Protein AF-A0A0C3DCK7-F1 (afdb_monomer_lite)

Radius of gyration: 22.99 Å; chains: 1; bounding box: 69×35×58 Å

Secondary structure (DSSP, 8-state):
--HHHHHHHHHHHHHHHHHTS-------------TT------S---SEEEHHHHHHHTTT-GGGTTHHHHHHHHHHHHHHHHHHHHHHHHTTSS---------------------GGGEEE------PPP-PPP--

Organism: NCBI:txid1036808

Structure (mmCIF, N/CA/C/O backbone):
data_AF-A0A0C3DCK7-F1
#
_entry.id   AF-A0A0C3DCK7-F1
#
loop_
_atom_site.group_PDB
_atom_site.id
_atom_site.type_symbol
_atom_site.label_atom_id
_atom_site.label_alt_id
_atom_site.label_comp_id
_atom_site.label_asym_id
_atom_site.label_entity_id
_atom_site.label_seq_id
_atom_site.pdbx_PDB_ins_code
_atom_site.Cartn_x
_atom_site.Cartn_y
_atom_site.Cartn_z
_atom_site.occupancy
_atom_site.B_iso_or_equiv
_atom_site.auth_seq_id
_atom_site.auth_comp_id
_atom_site.auth_asym_id
_atom_site.auth_atom_id
_atom_site.pdbx_PDB_model_num
ATOM 1 N N . MET A 1 1 ? 44.858 5.452 -2.947 1.00 53.09 1 MET A N 1
ATOM 2 C CA . MET A 1 1 ? 43.473 5.968 -3.001 1.00 53.09 1 MET A CA 1
ATOM 3 C C . MET A 1 1 ? 42.571 4.780 -3.192 1.00 53.09 1 MET A C 1
ATOM 5 O O . MET A 1 1 ? 42.285 4.370 -4.326 1.00 53.09 1 MET A O 1
ATOM 9 N N . ASP A 1 2 ? 42.234 4.202 -2.051 1.00 64.81 2 ASP A N 1
ATOM 10 C CA . ASP A 1 2 ? 41.628 2.887 -1.938 1.00 64.81 2 ASP A CA 1
ATOM 11 C C . ASP A 1 2 ? 40.131 2.979 -2.239 1.00 64.81 2 ASP A C 1
ATOM 13 O O . ASP A 1 2 ? 39.522 4.051 -2.198 1.00 64.81 2 ASP A O 1
ATOM 17 N N . SER A 1 3 ? 39.529 1.863 -2.640 1.00 59.22 3 SER A N 1
ATOM 18 C CA . SER A 1 3 ? 38.120 1.817 -3.059 1.00 59.22 3 SER A CA 1
ATOM 19 C C . SER A 1 3 ? 37.156 2.241 -1.941 1.00 59.22 3 SER A C 1
ATOM 21 O O . SER A 1 3 ? 36.096 2.797 -2.231 1.00 59.22 3 SER A O 1
ATOM 23 N N . ILE A 1 4 ? 37.563 2.038 -0.686 1.00 69.12 4 ILE A N 1
ATOM 24 C CA . ILE A 1 4 ? 36.835 2.393 0.539 1.00 69.12 4 ILE A CA 1
ATOM 25 C C . ILE A 1 4 ? 36.683 3.913 0.659 1.00 69.12 4 ILE A C 1
ATOM 27 O O . ILE A 1 4 ? 35.569 4.415 0.778 1.00 69.12 4 ILE A O 1
ATOM 31 N N . GLU A 1 5 ? 37.779 4.647 0.482 1.00 73.06 5 GLU A N 1
ATOM 32 C CA . GLU A 1 5 ? 37.840 6.108 0.608 1.00 73.06 5 GLU A CA 1
ATOM 33 C C . GLU A 1 5 ? 36.917 6.808 -0.411 1.00 73.06 5 GLU A C 1
ATOM 35 O O . GLU A 1 5 ? 36.254 7.803 -0.120 1.00 73.06 5 GLU A O 1
ATOM 40 N N . ARG A 1 6 ? 36.787 6.230 -1.616 1.00 66.69 6 ARG A N 1
ATOM 41 C CA . ARG A 1 6 ? 35.855 6.721 -2.650 1.00 66.69 6 ARG A CA 1
ATOM 42 C C . ARG A 1 6 ? 34.395 6.429 -2.314 1.00 66.69 6 ARG A C 1
ATOM 44 O O . ARG A 1 6 ? 33.519 7.198 -2.708 1.00 66.69 6 ARG A O 1
ATOM 51 N N . CYS A 1 7 ? 34.126 5.311 -1.643 1.00 67.50 7 CYS A N 1
ATOM 52 C CA . CYS A 1 7 ? 32.778 4.939 -1.228 1.00 67.50 7 CYS A CA 1
ATOM 53 C C . CYS A 1 7 ? 32.285 5.865 -0.113 1.00 67.50 7 CYS A C 1
ATOM 55 O O . CYS A 1 7 ? 31.207 6.446 -0.238 1.00 67.50 7 CYS A O 1
ATOM 57 N N . GLU A 1 8 ? 33.110 6.078 0.914 1.00 75.81 8 GLU A N 1
ATOM 58 C CA . GLU A 1 8 ? 32.815 6.986 2.026 1.00 75.81 8 GLU A CA 1
ATOM 59 C C . GLU A 1 8 ? 32.596 8.415 1.531 1.00 75.81 8 GLU A C 1
ATOM 61 O O . GLU A 1 8 ? 31.565 9.017 1.833 1.00 75.81 8 GLU A O 1
ATOM 66 N N . ALA A 1 9 ? 33.482 8.922 0.666 1.00 75.94 9 ALA A N 1
ATOM 67 C CA . ALA A 1 9 ? 33.310 10.235 0.051 1.00 75.94 9 ALA A CA 1
ATOM 68 C C . ALA A 1 9 ? 31.969 10.351 -0.693 1.00 75.94 9 ALA A C 1
ATOM 70 O O . ALA A 1 9 ? 31.275 11.363 -0.582 1.00 75.94 9 ALA A O 1
ATOM 71 N N . ARG A 1 10 ? 31.553 9.299 -1.412 1.00 73.44 10 ARG A N 1
ATOM 72 C CA . ARG A 1 10 ? 30.280 9.292 -2.142 1.00 73.44 10 ARG A CA 1
ATOM 73 C C . ARG A 1 10 ? 29.072 9.278 -1.204 1.00 73.44 10 ARG A C 1
ATOM 75 O O . ARG A 1 10 ? 28.113 9.998 -1.471 1.00 73.44 10 ARG A O 1
ATOM 82 N N . ILE A 1 11 ? 29.114 8.501 -0.121 1.00 75.19 11 ILE A N 1
ATOM 83 C CA . ILE A 1 11 ? 28.053 8.467 0.901 1.00 75.19 11 ILE A CA 1
ATOM 84 C C . ILE A 1 11 ? 27.931 9.836 1.578 1.00 75.19 11 ILE A C 1
ATOM 86 O O . ILE A 1 11 ? 26.829 10.377 1.661 1.00 75.19 11 ILE A O 1
ATOM 90 N N . HIS A 1 12 ? 29.054 10.448 1.958 1.00 71.56 12 HIS A N 1
ATOM 91 C CA . HIS A 1 12 ? 29.076 11.790 2.540 1.00 71.56 12 HIS A CA 1
ATOM 92 C C . HIS A 1 12 ? 28.520 12.857 1.591 1.00 71.56 12 HIS A C 1
ATOM 94 O O . HIS A 1 12 ? 27.752 13.718 2.020 1.00 71.56 12 HIS A O 1
ATOM 100 N N . CYS A 1 13 ? 28.840 12.790 0.294 1.00 75.56 13 CYS A N 1
ATOM 101 C CA . CYS A 1 13 ? 28.241 13.682 -0.698 1.00 75.56 13 CYS A CA 1
ATOM 102 C C . CYS A 1 13 ? 26.720 13.504 -0.788 1.00 75.56 13 CYS A C 1
ATOM 104 O O . CYS A 1 13 ? 25.999 14.497 -0.845 1.00 75.56 13 CYS A O 1
ATOM 106 N N . ILE A 1 14 ? 26.225 12.263 -0.775 1.00 72.12 14 ILE A N 1
ATOM 107 C CA . ILE A 1 14 ? 24.784 11.973 -0.829 1.00 72.12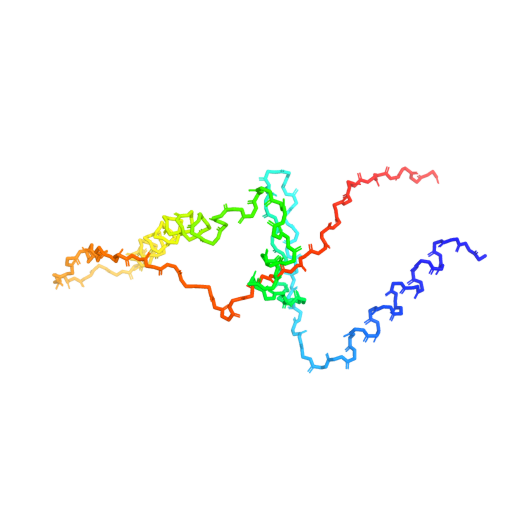 14 ILE A CA 1
ATOM 108 C C . ILE A 1 14 ? 24.074 12.517 0.416 1.00 72.12 14 ILE A C 1
ATOM 110 O O . ILE A 1 14 ? 23.032 13.158 0.284 1.00 72.12 14 ILE A O 1
ATOM 114 N N . TRP A 1 15 ? 24.638 12.318 1.610 1.00 68.12 15 TRP A N 1
ATOM 115 C CA . TRP A 1 15 ? 24.079 12.873 2.844 1.00 68.12 15 TRP A CA 1
ATOM 116 C C . TRP A 1 15 ? 24.078 14.402 2.841 1.00 68.12 15 TRP A C 1
ATOM 118 O O . TRP A 1 15 ? 23.032 14.992 3.087 1.00 68.12 15 TRP A O 1
ATOM 128 N N . ASN A 1 16 ? 25.174 15.062 2.458 1.00 68.88 16 ASN A N 1
ATOM 129 C CA . ASN A 1 16 ? 25.223 16.530 2.394 1.00 68.88 16 ASN A CA 1
ATOM 130 C C . ASN A 1 16 ? 24.232 17.129 1.380 1.00 68.88 16 ASN A C 1
ATOM 132 O O . ASN A 1 16 ? 23.664 18.197 1.623 1.00 68.88 16 ASN A O 1
ATOM 136 N N . LEU A 1 17 ? 23.989 16.439 0.261 1.00 67.50 17 LEU A N 1
ATOM 137 C CA . LEU A 1 17 ? 22.982 16.842 -0.725 1.00 67.50 17 LEU A CA 1
ATOM 138 C C . LEU A 1 17 ? 21.549 16.689 -0.190 1.00 67.50 17 LEU A C 1
ATOM 140 O O . LEU A 1 17 ? 20.683 17.477 -0.558 1.00 67.50 17 LEU A O 1
ATOM 144 N N . ASN A 1 18 ? 21.301 15.709 0.683 1.00 55.12 18 ASN A N 1
ATOM 145 C CA . ASN A 1 18 ? 19.972 15.421 1.231 1.00 55.12 18 ASN A CA 1
ATOM 146 C C . ASN A 1 18 ? 19.658 16.229 2.512 1.00 55.12 18 ASN A C 1
ATOM 148 O O . ASN A 1 18 ? 18.511 16.589 2.755 1.00 55.12 18 ASN A O 1
ATOM 152 N N . ILE A 1 19 ? 20.680 16.579 3.303 1.00 53.75 19 ILE A N 1
ATOM 153 C CA . ILE A 1 19 ? 20.560 17.340 4.565 1.00 53.75 19 ILE A CA 1
ATOM 154 C C . ILE A 1 19 ? 20.315 18.844 4.327 1.00 53.75 19 ILE A C 1
ATOM 156 O O . ILE A 1 19 ? 19.882 19.557 5.226 1.00 53.75 19 ILE A O 1
ATOM 160 N N . SER A 1 20 ? 20.499 19.345 3.101 1.00 50.34 20 SER A N 1
ATOM 161 C CA . SER A 1 20 ? 20.210 20.753 2.772 1.00 50.34 20 SER A CA 1
ATOM 162 C C . SER A 1 20 ? 18.705 21.076 2.647 1.00 50.34 20 SER A C 1
ATOM 164 O O . SER A 1 20 ? 18.352 22.205 2.308 1.00 50.34 20 SER A O 1
ATOM 166 N N . SER A 1 21 ? 17.807 20.124 2.936 1.00 46.75 21 SER A N 1
ATOM 167 C CA . SER A 1 21 ? 16.369 20.375 3.097 1.00 46.75 21 SER A CA 1
ATOM 168 C C . SER A 1 21 ? 16.039 20.587 4.584 1.00 46.75 21 SER A C 1
ATOM 170 O O . SER A 1 21 ? 16.173 19.650 5.372 1.00 46.75 21 SER A O 1
ATOM 172 N N . PRO A 1 22 ? 15.605 21.785 5.018 1.00 45.78 22 PRO A N 1
ATOM 173 C CA . PRO A 1 22 ? 15.444 22.084 6.431 1.00 45.78 22 PRO A CA 1
ATOM 174 C C . PRO A 1 22 ? 14.046 21.683 6.904 1.00 45.78 22 PRO A C 1
ATOM 176 O O . PRO A 1 22 ? 13.168 22.536 6.941 1.00 45.78 22 PRO A O 1
ATOM 179 N N . LEU A 1 23 ? 13.830 20.411 7.255 1.00 45.12 23 LEU A N 1
ATOM 180 C CA . LEU A 1 23 ? 12.913 20.000 8.332 1.00 45.12 23 LEU A CA 1
ATOM 181 C C . LEU A 1 23 ? 12.969 18.478 8.520 1.00 45.12 23 LEU A C 1
ATOM 183 O O . LEU A 1 23 ? 12.534 17.727 7.651 1.00 45.12 23 LEU A O 1
ATOM 187 N N . GLY A 1 24 ? 13.449 18.017 9.669 1.00 39.91 24 GLY A N 1
ATOM 188 C CA . GLY A 1 24 ? 13.380 16.601 10.011 1.00 39.91 24 GLY A CA 1
ATOM 189 C C . GLY A 1 24 ? 14.186 16.296 11.254 1.00 39.91 24 GLY A C 1
ATOM 190 O O . GLY A 1 24 ? 15.356 15.961 11.162 1.00 39.91 24 GLY A O 1
ATOM 191 N N . THR A 1 25 ? 13.543 16.469 12.404 1.00 39.91 25 THR A N 1
ATOM 192 C CA . THR A 1 25 ? 13.926 15.912 1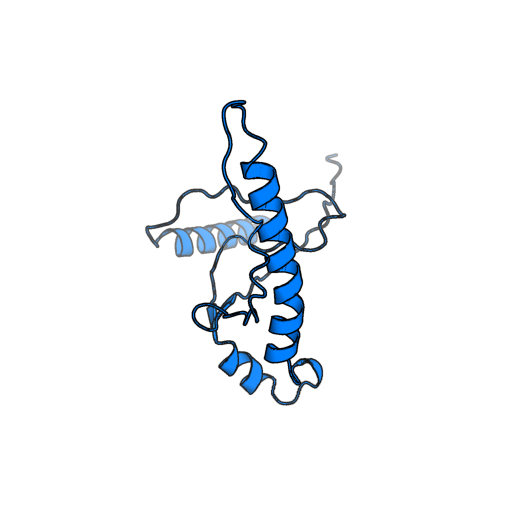3.706 1.00 39.91 25 THR A CA 1
ATOM 193 C C . THR A 1 25 ? 14.596 14.544 13.585 1.00 39.91 25 THR A C 1
ATOM 195 O O . THR A 1 25 ? 14.060 13.678 12.893 1.00 39.91 25 THR A O 1
ATOM 198 N N . ASP A 1 26 ? 15.705 14.354 14.307 1.00 43.16 26 ASP A N 1
ATOM 199 C CA . ASP A 1 26 ? 16.306 13.050 14.602 1.00 43.16 26 ASP A CA 1
ATOM 200 C C . ASP A 1 26 ? 15.216 12.074 15.063 1.00 43.16 26 ASP A C 1
ATOM 202 O O . ASP A 1 26 ? 14.713 12.145 16.185 1.00 43.16 26 ASP A O 1
ATOM 206 N N . ILE A 1 27 ? 14.811 11.177 14.168 1.00 47.25 27 ILE A N 1
ATOM 207 C CA . ILE A 1 27 ? 14.027 10.005 14.528 1.00 47.25 27 ILE A CA 1
ATOM 208 C C . ILE A 1 27 ? 15.028 8.866 14.554 1.00 47.25 27 ILE A C 1
ATOM 210 O O . ILE A 1 27 ? 15.423 8.369 13.502 1.00 47.25 27 ILE A O 1
ATOM 214 N N . GLU A 1 28 ? 15.423 8.454 15.758 1.00 44.44 28 GLU A N 1
ATOM 215 C CA . GLU A 1 28 ? 16.188 7.228 15.954 1.00 44.44 28 GLU A CA 1
ATOM 216 C C . GLU A 1 28 ? 15.439 6.068 15.277 1.00 44.44 28 GLU A C 1
ATOM 218 O O . GLU A 1 28 ? 14.326 5.652 15.649 1.00 44.44 28 GLU A O 1
ATOM 223 N N . GLU A 1 29 ? 16.029 5.590 14.188 1.00 48.25 29 GLU A N 1
ATOM 224 C CA . GLU A 1 29 ? 15.571 4.427 13.455 1.00 48.25 29 GLU A CA 1
ATOM 225 C C . GLU A 1 29 ? 15.994 3.204 14.264 1.00 48.25 29 GLU A C 1
ATOM 227 O O . GLU A 1 29 ? 17.093 2.676 14.129 1.00 48.25 29 GLU A O 1
ATOM 232 N N . GLY A 1 30 ? 15.126 2.805 15.197 1.00 49.91 30 GLY A N 1
ATOM 233 C CA . GLY A 1 30 ? 15.262 1.558 15.936 1.00 49.91 30 GLY A CA 1
ATOM 234 C C . GLY A 1 30 ? 15.264 0.388 14.958 1.00 49.91 30 GLY A C 1
ATOM 235 O O . GLY A 1 30 ? 14.206 -0.095 14.552 1.00 49.91 30 GLY A O 1
ATOM 236 N N . VAL A 1 31 ? 16.457 -0.042 14.557 1.00 47.69 31 VAL A N 1
ATOM 237 C CA . VAL A 1 31 ? 16.679 -1.281 13.819 1.00 47.69 31 VAL A CA 1
ATOM 238 C C . VAL A 1 31 ? 16.250 -2.419 14.738 1.00 47.69 31 VAL A C 1
ATOM 240 O O . VAL A 1 31 ? 16.849 -2.645 15.789 1.00 47.69 31 VAL A O 1
ATOM 243 N N . ALA A 1 32 ? 15.181 -3.124 14.372 1.00 45.16 32 ALA A N 1
ATOM 244 C CA . ALA A 1 32 ? 14.808 -4.353 15.054 1.00 45.16 32 ALA A CA 1
ATOM 245 C C . ALA A 1 32 ? 15.888 -5.400 14.745 1.00 45.16 32 ALA A C 1
ATOM 247 O O . ALA A 1 32 ? 15.990 -5.894 13.628 1.00 45.16 32 ALA A O 1
ATOM 248 N N . ILE A 1 33 ? 16.728 -5.687 15.739 1.00 51.12 33 ILE A N 1
ATOM 249 C CA . ILE A 1 33 ? 17.885 -6.595 15.645 1.00 51.12 33 ILE A CA 1
ATOM 250 C C . ILE A 1 33 ? 17.447 -8.072 15.741 1.00 51.12 33 ILE A C 1
ATOM 252 O O . ILE A 1 33 ? 18.275 -8.980 15.732 1.00 51.12 33 ILE A O 1
ATOM 256 N N . THR A 1 34 ? 16.145 -8.344 15.880 1.00 52.94 34 THR A N 1
ATOM 257 C CA . THR A 1 34 ? 15.640 -9.709 16.018 1.00 52.94 34 THR A CA 1
ATOM 258 C C . THR A 1 34 ? 15.385 -10.324 14.637 1.00 52.94 34 THR A C 1
ATOM 260 O O . THR A 1 34 ? 14.635 -9.757 13.843 1.00 52.94 34 THR A O 1
ATOM 263 N N . PRO A 1 35 ? 15.950 -11.506 14.334 1.00 53.66 35 PRO A N 1
ATOM 264 C CA . PRO A 1 35 ? 15.723 -12.194 13.058 1.00 53.66 35 PRO A CA 1
ATOM 265 C C . PRO A 1 35 ? 14.253 -12.602 12.825 1.00 53.66 35 PRO A C 1
ATOM 267 O O . PRO A 1 35 ? 13.874 -12.873 11.689 1.00 53.66 35 PRO A O 1
ATOM 270 N N . ASP A 1 36 ? 13.424 -12.587 13.876 1.00 50.84 36 ASP A N 1
ATOM 271 C CA . ASP A 1 36 ? 11.973 -12.833 13.826 1.00 50.84 36 ASP A CA 1
ATOM 272 C C . ASP A 1 36 ? 11.140 -11.600 13.417 1.00 50.84 36 ASP A C 1
ATOM 274 O O . ASP A 1 36 ? 9.932 -11.704 13.190 1.00 50.84 36 ASP A O 1
ATOM 278 N N . ALA A 1 37 ? 11.740 -10.408 13.306 1.00 56.84 37 ALA A N 1
ATOM 279 C CA . ALA A 1 37 ? 11.046 -9.217 12.820 1.00 56.84 37 ALA A CA 1
ATOM 280 C C . ALA A 1 37 ? 10.915 -9.267 11.285 1.00 56.84 37 ALA A C 1
ATOM 282 O O . ALA A 1 37 ? 11.653 -8.620 10.547 1.00 56.84 37 ALA A O 1
ATOM 283 N N . HIS A 1 38 ? 9.958 -10.054 10.789 1.00 54.84 38 HIS A N 1
ATOM 284 C CA . HIS A 1 38 ? 9.781 -10.312 9.353 1.00 54.84 38 HIS A CA 1
ATOM 285 C C . HIS A 1 38 ? 9.392 -9.084 8.514 1.00 54.84 38 HIS A C 1
ATOM 287 O O . HIS A 1 38 ? 9.551 -9.102 7.293 1.00 54.84 3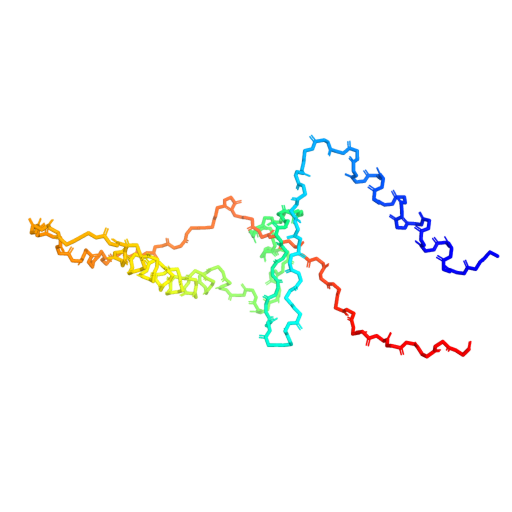8 HIS A O 1
ATOM 293 N N . PHE A 1 39 ? 8.888 -8.018 9.140 1.00 59.56 39 PHE A N 1
ATOM 294 C CA . PHE A 1 39 ? 8.474 -6.800 8.449 1.00 59.56 39 PHE A CA 1
ATOM 295 C C . PHE A 1 39 ? 9.104 -5.579 9.113 1.00 59.56 39 PHE A C 1
ATOM 297 O O . PHE A 1 39 ? 8.722 -5.193 10.215 1.00 59.56 39 PHE A O 1
ATOM 304 N N . HIS A 1 40 ? 10.050 -4.952 8.415 1.00 63.94 40 HIS A N 1
ATOM 305 C CA . HIS A 1 40 ? 10.567 -3.638 8.769 1.00 63.94 40 HIS A CA 1
ATOM 306 C C . HIS A 1 40 ? 9.981 -2.614 7.798 1.00 63.94 40 HIS A C 1
ATOM 308 O O . HIS A 1 40 ? 10.240 -2.666 6.597 1.00 63.94 40 HIS A O 1
ATOM 314 N N . ILE A 1 41 ? 9.151 -1.709 8.310 1.00 69.00 41 ILE A N 1
ATOM 315 C CA . ILE A 1 41 ? 8.658 -0.559 7.552 1.00 69.00 41 ILE A CA 1
ATOM 316 C C . ILE A 1 41 ? 9.523 0.627 7.952 1.00 69.00 41 ILE A C 1
ATOM 318 O O . ILE A 1 41 ? 9.604 0.959 9.135 1.00 69.00 41 ILE A O 1
ATOM 322 N N . GLY A 1 42 ? 10.169 1.256 6.969 1.00 69.38 42 GLY A N 1
ATOM 323 C CA . GLY A 1 42 ? 10.914 2.484 7.215 1.00 69.38 42 GLY A CA 1
ATOM 324 C C . GLY A 1 42 ? 9.961 3.564 7.720 1.00 69.38 42 GLY A C 1
ATOM 325 O O . GLY A 1 42 ? 8.881 3.755 7.164 1.00 69.38 42 GLY A O 1
ATOM 326 N N . LYS A 1 43 ? 10.348 4.293 8.769 1.00 69.44 43 LYS A N 1
ATOM 327 C CA . LYS A 1 43 ? 9.503 5.366 9.332 1.00 69.44 43 LYS A CA 1
ATOM 328 C C . LYS A 1 43 ? 9.324 6.537 8.356 1.00 69.44 43 LYS A C 1
ATOM 330 O O . LYS A 1 43 ? 8.373 7.307 8.460 1.00 69.44 43 LYS A O 1
ATOM 335 N N . SER A 1 44 ? 10.250 6.674 7.410 1.00 76.44 44 SER A N 1
ATOM 336 C CA . SER A 1 44 ? 10.261 7.735 6.411 1.00 76.44 44 SER A CA 1
ATOM 337 C C . SER A 1 44 ? 9.200 7.524 5.327 1.00 76.44 44 SER A C 1
ATOM 339 O O . SER A 1 44 ? 9.266 6.573 4.558 1.00 76.44 44 SER A O 1
ATOM 341 N N . GLN A 1 45 ? 8.283 8.477 5.188 1.00 78.38 45 GLN A N 1
ATOM 342 C CA . GLN A 1 45 ? 7.309 8.545 4.091 1.00 78.38 45 GLN A CA 1
ATOM 343 C C . GLN A 1 45 ? 7.900 9.193 2.822 1.00 78.38 45 GLN A C 1
ATOM 345 O O . GLN A 1 45 ? 7.265 10.009 2.155 1.00 78.38 45 GLN A O 1
ATOM 350 N N . ASN A 1 46 ? 9.146 8.853 2.491 1.00 80.56 46 ASN A N 1
ATOM 351 C CA . ASN A 1 46 ? 9.809 9.342 1.286 1.00 80.56 46 ASN A CA 1
ATOM 352 C C . ASN A 1 46 ? 9.379 8.526 0.056 1.00 80.56 46 ASN A C 1
ATOM 354 O O . ASN A 1 46 ? 9.045 7.349 0.155 1.00 80.56 46 ASN A O 1
ATOM 358 N N . SER A 1 47 ? 9.439 9.145 -1.126 1.00 82.88 47 SER A N 1
ATOM 359 C CA . SER A 1 47 ? 9.065 8.524 -2.411 1.00 82.88 47 SER A CA 1
ATOM 360 C C . SER A 1 47 ? 7.613 8.012 -2.468 1.00 82.88 47 SER A C 1
ATOM 362 O O . SER A 1 47 ? 7.395 6.807 -2.633 1.00 82.88 47 SER A O 1
ATOM 364 N N . PRO A 1 48 ? 6.612 8.906 -2.338 1.00 89.06 48 PRO A N 1
ATOM 365 C CA . PRO A 1 48 ? 5.219 8.534 -2.545 1.00 89.06 48 PRO A CA 1
ATOM 366 C C . PRO A 1 48 ? 4.979 8.132 -4.005 1.00 89.06 48 PRO A C 1
ATOM 368 O O . PRO A 1 48 ? 5.324 8.859 -4.936 1.00 89.06 48 PRO A O 1
ATOM 371 N N . GLU A 1 49 ? 4.342 6.987 -4.204 1.00 90.25 49 GLU A N 1
ATOM 372 C CA . GLU A 1 49 ? 3.861 6.504 -5.493 1.00 90.25 49 GLU A CA 1
ATOM 373 C C . GLU A 1 49 ? 2.335 6.395 -5.436 1.00 90.25 49 GLU A C 1
ATOM 375 O O . GLU A 1 49 ? 1.772 5.807 -4.512 1.00 90.25 49 GLU A O 1
ATOM 380 N N . ASN A 1 50 ? 1.639 6.991 -6.406 1.00 93.38 50 ASN A N 1
ATOM 381 C CA . ASN A 1 50 ? 0.185 6.891 -6.465 1.00 93.38 50 ASN A CA 1
ATOM 382 C C . ASN A 1 50 ? -0.225 5.441 -6.770 1.00 93.38 50 ASN A C 1
ATOM 384 O O . ASN A 1 50 ? 0.210 4.859 -7.765 1.00 93.38 50 ASN A O 1
ATOM 388 N N . ILE A 1 51 ? -1.099 4.878 -5.938 1.00 92.56 51 ILE A N 1
ATOM 389 C CA . ILE A 1 51 ? -1.505 3.472 -6.007 1.00 92.56 51 ILE A CA 1
ATOM 390 C C . ILE A 1 51 ? -2.159 3.146 -7.349 1.00 92.56 51 ILE A C 1
ATOM 392 O O . ILE A 1 51 ? -1.873 2.104 -7.932 1.00 92.56 51 ILE A O 1
ATOM 396 N N . LEU A 1 52 ? -3.020 4.023 -7.871 1.00 92.19 52 LEU A N 1
ATOM 397 C CA . LEU A 1 52 ? -3.683 3.779 -9.153 1.00 92.19 52 LEU A CA 1
ATOM 398 C C . LEU A 1 52 ? -2.675 3.787 -10.305 1.00 92.19 52 LEU A C 1
ATOM 400 O O . LEU A 1 52 ? -2.754 2.936 -11.188 1.00 92.19 52 LEU A O 1
ATOM 404 N N . MET A 1 53 ? -1.695 4.695 -10.268 1.00 93.31 53 MET A N 1
ATOM 405 C CA . MET A 1 53 ? -0.613 4.737 -11.255 1.00 93.31 53 MET A CA 1
ATOM 406 C C . MET A 1 53 ? 0.25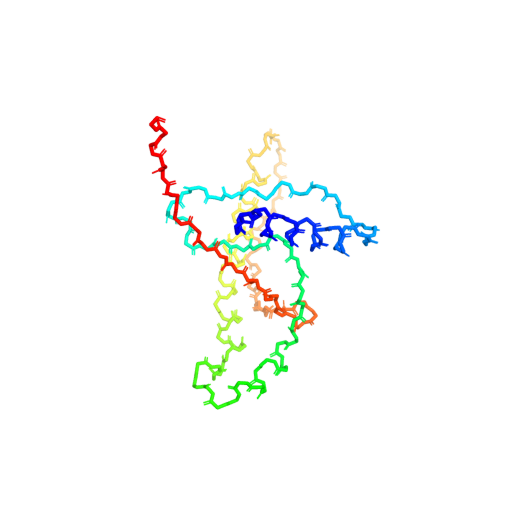6 3.474 -11.200 1.00 93.31 53 MET A C 1
ATOM 408 O O . MET A 1 53 ? 0.574 2.906 -12.244 1.00 93.31 53 MET A O 1
ATOM 412 N N . PHE A 1 54 ? 0.586 3.001 -9.995 1.00 92.88 54 PHE A N 1
ATOM 413 C CA . PHE A 1 54 ? 1.301 1.742 -9.788 1.00 92.88 54 PHE A CA 1
ATOM 414 C C . PHE A 1 54 ? 0.528 0.561 -10.394 1.00 92.88 54 PHE A C 1
ATOM 416 O O . PHE A 1 54 ? 1.068 -0.188 -11.207 1.00 92.88 54 PHE A O 1
ATOM 423 N N . LEU A 1 55 ? -0.763 0.432 -10.081 1.00 93.56 55 LEU A N 1
ATOM 424 C CA . LEU A 1 55 ? -1.600 -0.645 -10.618 1.00 93.56 55 LEU A CA 1
ATOM 425 C C . LEU A 1 55 ? -1.731 -0.574 -12.140 1.00 93.56 55 LEU A C 1
ATOM 427 O O . LEU A 1 55 ? -1.671 -1.597 -12.812 1.00 93.56 55 LEU A O 1
ATOM 431 N N . HIS A 1 56 ? -1.867 0.625 -12.703 1.00 93.44 56 HIS A N 1
ATOM 432 C CA . HIS A 1 56 ? -1.931 0.794 -14.150 1.00 93.44 56 HIS A CA 1
ATOM 433 C C . HIS A 1 56 ? -0.621 0.368 -14.830 1.00 93.44 56 HIS A C 1
ATOM 435 O O . HIS A 1 56 ? -0.632 -0.376 -15.813 1.00 93.44 56 HIS A O 1
ATOM 441 N N . LYS A 1 57 ? 0.519 0.799 -14.279 1.00 94.81 57 LYS A N 1
ATOM 442 C CA . LYS A 1 57 ? 1.857 0.459 -14.779 1.00 94.81 57 LYS A CA 1
ATOM 443 C C . LYS A 1 57 ? 2.132 -1.045 -14.752 1.00 94.81 57 LYS A C 1
ATOM 445 O O . LYS A 1 57 ? 2.846 -1.542 -15.616 1.00 94.81 57 LYS A O 1
ATOM 450 N N . HIS A 1 58 ? 1.559 -1.753 -13.785 1.00 93.25 58 HIS A N 1
ATOM 451 C CA . HIS A 1 58 ? 1.719 -3.193 -13.613 1.00 93.25 58 HIS A CA 1
ATOM 452 C C . HIS A 1 58 ? 0.506 -3.997 -14.115 1.00 93.25 58 HIS A C 1
ATOM 454 O O . HIS A 1 58 ? 0.354 -5.147 -13.727 1.00 93.25 58 HIS A O 1
ATOM 460 N N . SER A 1 59 ? -0.337 -3.426 -14.989 1.00 92.44 59 SER A N 1
ATOM 461 C CA . SER A 1 59 ? -1.593 -4.029 -15.491 1.00 92.44 59 SER A CA 1
ATOM 462 C C . SER A 1 59 ? -1.476 -5.460 -16.034 1.00 92.44 59 SER A C 1
ATOM 464 O O . SER A 1 59 ? -2.435 -6.225 -15.943 1.00 92.44 59 SER A O 1
ATOM 466 N N . GLU A 1 60 ? -0.313 -5.833 -16.568 1.00 94.12 60 GLU A N 1
ATOM 467 C CA . GLU A 1 60 ? -0.044 -7.168 -17.116 1.00 94.12 60 GLU A CA 1
ATOM 468 C C . GLU A 1 60 ? 0.335 -8.212 -16.049 1.00 94.12 60 GLU A C 1
ATOM 470 O O . GLU A 1 60 ? 0.340 -9.409 -16.337 1.00 94.12 60 GLU A O 1
ATOM 475 N N . ASP A 1 61 ? 0.635 -7.790 -14.817 1.00 94.69 61 ASP A N 1
ATOM 476 C CA . ASP A 1 61 ? 1.016 -8.679 -13.721 1.00 94.69 61 ASP A CA 1
ATOM 477 C C . ASP A 1 61 ? -0.233 -9.310 -13.062 1.00 94.69 61 ASP A C 1
ATOM 479 O O . ASP A 1 61 ? -1.072 -8.604 -12.492 1.00 94.69 61 ASP A O 1
ATOM 483 N N . PRO A 1 62 ? -0.379 -10.649 -13.057 1.00 93.25 62 PRO A N 1
ATOM 484 C CA . PRO A 1 62 ? -1.490 -11.314 -12.380 1.00 93.25 62 PRO A CA 1
ATOM 485 C C . PRO A 1 62 ? -1.583 -11.006 -10.877 1.00 93.25 62 PRO A C 1
ATOM 487 O O . PRO A 1 62 ? -2.675 -11.087 -10.305 1.00 93.25 62 PRO A O 1
ATOM 490 N N . ALA A 1 63 ? -0.469 -10.656 -10.225 1.00 88.75 63 ALA A N 1
ATOM 491 C CA . ALA A 1 63 ? -0.413 -10.385 -8.791 1.00 88.75 63 ALA A CA 1
ATOM 492 C C . ALA A 1 63 ? -1.191 -9.126 -8.391 1.00 88.75 63 ALA A C 1
ATOM 494 O O . ALA A 1 63 ? -1.726 -9.056 -7.282 1.00 88.75 63 ALA A O 1
ATOM 495 N N . ILE A 1 64 ? -1.312 -8.149 -9.293 1.00 92.56 64 ILE A N 1
ATOM 496 C CA . ILE A 1 64 ? -2.039 -6.910 -9.006 1.00 92.56 64 ILE A CA 1
ATOM 497 C C . ILE A 1 64 ? -3.553 -7.028 -9.249 1.00 92.56 64 ILE A C 1
ATOM 499 O O . ILE A 1 64 ? -4.314 -6.097 -8.964 1.00 92.56 64 ILE A O 1
ATOM 503 N N . LYS A 1 65 ? -4.024 -8.173 -9.760 1.00 90.88 65 LYS A N 1
ATOM 504 C CA . LYS A 1 65 ? -5.449 -8.405 -9.995 1.00 90.88 65 LYS A CA 1
ATOM 505 C C . LYS A 1 65 ? -6.216 -8.365 -8.673 1.00 90.88 65 LYS A C 1
ATOM 507 O O . LYS A 1 65 ? -5.939 -9.135 -7.745 1.00 90.88 65 LYS A O 1
ATOM 512 N N . ASP A 1 66 ? -7.209 -7.482 -8.610 1.00 91.19 66 ASP A N 1
ATOM 513 C CA . ASP A 1 66 ? -8.019 -7.210 -7.417 1.00 91.19 66 ASP A CA 1
ATOM 514 C C . ASP A 1 66 ? -7.184 -6.762 -6.203 1.00 91.19 66 ASP A C 1
ATOM 516 O O . ASP A 1 66 ? -7.585 -6.970 -5.056 1.00 91.19 66 ASP A O 1
ATOM 520 N N . PHE A 1 67 ? -6.020 -6.143 -6.439 1.00 91.31 67 PHE A N 1
ATOM 521 C CA . PHE A 1 67 ? -5.081 -5.754 -5.384 1.00 91.31 67 PHE A CA 1
ATOM 522 C C . PHE A 1 67 ? -5.729 -4.884 -4.305 1.00 91.31 67 PHE A C 1
ATOM 524 O O . PHE A 1 67 ? -5.663 -5.216 -3.125 1.00 91.31 67 PHE A O 1
ATOM 531 N N . LEU A 1 68 ? -6.397 -3.792 -4.693 1.00 91.06 68 LEU A N 1
ATOM 532 C CA . LEU A 1 68 ? -6.997 -2.858 -3.737 1.00 91.06 68 LEU A CA 1
ATOM 533 C C . LEU A 1 68 ? -8.112 -3.488 -2.888 1.00 91.06 68 LEU A C 1
ATOM 535 O O . LEU A 1 68 ? -8.059 -3.352 -1.664 1.00 91.06 68 LEU A O 1
ATOM 539 N N . PRO A 1 69 ? -9.100 -4.189 -3.479 1.00 90.19 69 PRO A N 1
ATOM 540 C CA . PRO A 1 69 ? -10.086 -4.938 -2.707 1.00 90.19 69 PRO A CA 1
ATOM 541 C C . PRO A 1 69 ? -9.445 -5.928 -1.729 1.00 90.19 69 PRO A C 1
ATOM 543 O O . PRO A 1 69 ? -9.773 -5.906 -0.544 1.00 90.19 69 PRO A O 1
ATOM 546 N N . LYS A 1 70 ? -8.479 -6.737 -2.189 1.00 91.31 70 LYS A N 1
ATOM 547 C CA . LYS A 1 70 ? -7.774 -7.715 -1.344 1.00 91.31 70 LYS A CA 1
ATOM 548 C C . LYS A 1 70 ? -7.030 -7.043 -0.194 1.00 91.31 70 LYS A C 1
ATOM 550 O O . LYS A 1 70 ? -7.139 -7.494 0.944 1.00 91.31 70 LYS A O 1
ATOM 555 N N . LEU A 1 71 ? -6.330 -5.944 -0.471 1.00 90.69 71 LEU A N 1
ATOM 556 C CA . LEU A 1 71 ? -5.608 -5.168 0.531 1.00 90.69 71 LEU A CA 1
ATOM 557 C C . LEU A 1 71 ? -6.562 -4.617 1.597 1.00 90.69 71 LEU A C 1
ATOM 559 O O . LEU A 1 71 ? -6.314 -4.789 2.787 1.00 90.69 71 LEU A O 1
ATOM 563 N N . LYS A 1 72 ? -7.687 -4.016 1.195 1.00 90.25 72 LYS A N 1
ATOM 564 C CA . LYS A 1 72 ? -8.693 -3.493 2.136 1.00 90.25 72 LYS A CA 1
ATOM 565 C C . LYS A 1 72 ? -9.304 -4.602 2.994 1.00 90.25 72 LYS A C 1
ATOM 567 O O . LYS A 1 72 ? -9.396 -4.440 4.209 1.00 90.25 72 LYS A O 1
ATOM 572 N N . CYS A 1 73 ? -9.668 -5.734 2.387 1.00 89.62 73 CYS A N 1
ATOM 573 C CA . CYS A 1 73 ? -10.185 -6.900 3.105 1.00 89.62 73 CYS A CA 1
ATOM 574 C C . CYS A 1 73 ? -9.176 -7.458 4.115 1.00 89.62 73 CYS A C 1
ATOM 576 O O . CYS A 1 73 ? -9.574 -7.895 5.190 1.00 89.62 73 CYS A O 1
ATOM 578 N N . PHE A 1 74 ? -7.884 -7.425 3.788 1.00 89.44 74 PHE A N 1
ATOM 579 C CA . PHE A 1 74 ? -6.818 -7.884 4.673 1.00 89.44 74 PHE A CA 1
ATOM 580 C C . PHE A 1 74 ? -6.527 -6.911 5.825 1.00 89.44 74 PHE A C 1
ATOM 582 O O . PHE A 1 74 ? -6.305 -7.342 6.956 1.00 89.44 74 PHE A O 1
ATOM 589 N N . LEU A 1 75 ? -6.530 -5.602 5.560 1.00 91.00 75 LEU A N 1
ATOM 590 C CA . LEU A 1 75 ? -6.236 -4.580 6.568 1.00 91.00 75 LEU A CA 1
ATOM 591 C C . LEU A 1 75 ? -7.368 -4.413 7.582 1.00 91.00 75 LEU A C 1
ATOM 593 O O . LEU A 1 75 ? -7.102 -4.179 8.758 1.00 91.00 75 LEU A O 1
ATOM 597 N N . LEU A 1 76 ? -8.621 -4.552 7.147 1.00 90.56 76 LEU A N 1
ATOM 598 C CA . LEU A 1 76 ? -9.789 -4.333 7.994 1.00 90.56 76 LEU A CA 1
ATOM 599 C C . LEU A 1 76 ? -9.769 -5.117 9.323 1.00 90.56 76 LEU A C 1
ATOM 601 O O . LEU A 1 76 ? -9.922 -4.479 10.367 1.00 90.56 76 LEU A O 1
ATOM 605 N N . PRO A 1 77 ? -9.598 -6.456 9.341 1.00 90.00 77 PRO A N 1
ATOM 606 C CA . PRO A 1 77 ? -9.577 -7.209 10.594 1.00 90.00 77 PRO A CA 1
ATOM 607 C C . PRO A 1 77 ? -8.4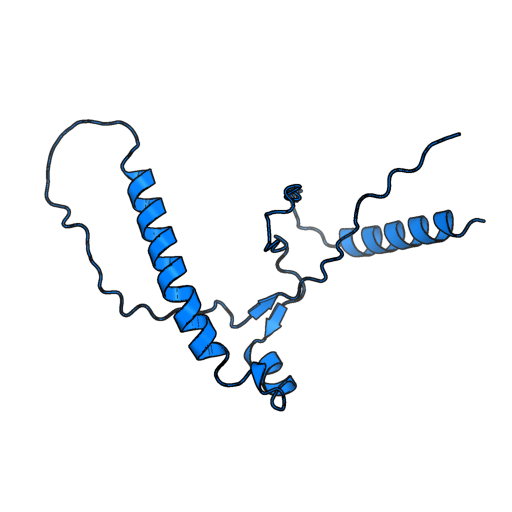09 -6.797 11.495 1.00 90.00 77 PRO A C 1
ATOM 609 O O . PRO A 1 77 ? -8.607 -6.656 12.696 1.00 90.00 77 PRO A O 1
ATOM 612 N N . LYS A 1 78 ? -7.231 -6.518 10.923 1.00 89.62 78 LYS A N 1
ATOM 613 C CA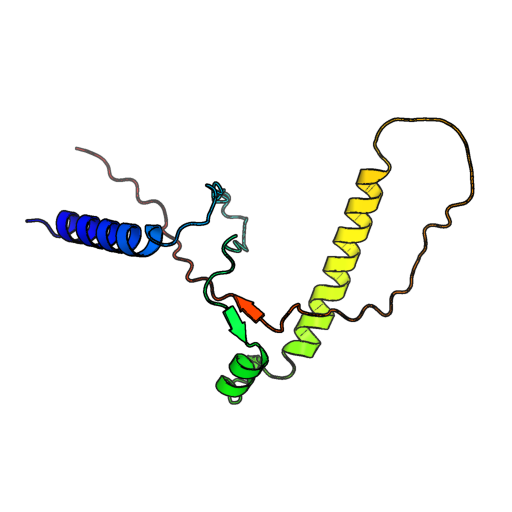 . LYS A 1 78 ? -6.048 -6.092 11.685 1.00 89.62 78 LYS A CA 1
ATOM 614 C C . LYS A 1 78 ? -6.250 -4.741 12.364 1.00 89.62 78 LYS A C 1
ATOM 616 O O . LYS A 1 78 ? -5.915 -4.582 13.528 1.00 89.62 78 LYS A O 1
ATOM 621 N N . ILE A 1 79 ? -6.831 -3.776 11.651 1.00 89.31 79 ILE A N 1
ATOM 622 C CA . ILE A 1 79 ? -7.147 -2.460 12.220 1.00 89.31 79 ILE A CA 1
ATOM 623 C C . ILE A 1 79 ? -8.156 -2.618 13.363 1.00 89.31 79 ILE A C 1
ATOM 625 O O . ILE A 1 79 ? -7.980 -2.020 14.418 1.00 89.31 79 ILE A O 1
ATOM 629 N N . LYS A 1 80 ? -9.189 -3.455 13.186 1.00 88.50 80 LYS A N 1
ATOM 630 C CA . LYS A 1 80 ? -10.165 -3.735 14.251 1.00 88.50 80 LYS A CA 1
ATOM 631 C C . LYS A 1 80 ? -9.508 -4.350 15.488 1.00 88.50 80 LYS A C 1
ATOM 633 O O . LYS A 1 80 ? -9.825 -3.934 16.595 1.00 88.50 80 LYS A O 1
ATOM 638 N N . GLU A 1 81 ? -8.605 -5.306 15.302 1.00 89.19 81 GLU A N 1
ATOM 639 C CA . GLU A 1 81 ? -7.864 -5.947 16.392 1.00 89.19 81 GLU A CA 1
ATOM 640 C C . GLU A 1 81 ? -7.020 -4.937 17.181 1.00 89.19 81 GLU A C 1
ATOM 642 O O . GLU A 1 81 ? -7.143 -4.873 18.404 1.00 89.19 81 GLU A O 1
ATOM 647 N N . ILE A 1 82 ? -6.260 -4.084 16.485 1.00 87.69 82 ILE A N 1
ATOM 648 C CA . ILE A 1 82 ? -5.453 -3.020 17.104 1.00 87.69 82 ILE A CA 1
ATOM 649 C C . ILE A 1 82 ? -6.342 -2.068 17.914 1.00 87.69 82 ILE A C 1
ATOM 651 O O . ILE A 1 82 ? -6.056 -1.807 19.079 1.00 87.69 82 ILE A O 1
ATOM 655 N N . LEU A 1 83 ? -7.461 -1.609 17.344 1.00 87.56 83 LEU A N 1
ATOM 656 C CA . LEU A 1 83 ? -8.381 -0.693 18.030 1.00 87.56 83 LEU A CA 1
ATOM 657 C C . LEU A 1 83 ? -9.012 -1.314 19.287 1.00 87.56 83 LEU A C 1
ATOM 659 O O . LEU A 1 83 ? -9.192 -0.631 20.295 1.00 87.56 83 LEU A O 1
ATOM 663 N N . ILE A 1 84 ? -9.359 -2.605 19.245 1.00 89.00 84 ILE A N 1
ATOM 664 C CA . ILE A 1 84 ? -9.885 -3.326 20.414 1.00 89.00 84 ILE A CA 1
ATOM 665 C C . ILE A 1 84 ? -8.808 -3.428 21.498 1.00 89.00 84 ILE A C 1
ATOM 667 O O . ILE A 1 84 ? -9.094 -3.181 22.671 1.00 89.00 84 ILE A O 1
ATOM 671 N N . GLN A 1 85 ? -7.576 -3.764 21.113 1.00 85.75 85 GLN A N 1
ATOM 672 C CA . GLN A 1 85 ? -6.451 -3.890 22.032 1.00 85.75 85 GLN A CA 1
ATOM 673 C C . GLN A 1 85 ? -6.107 -2.552 22.705 1.00 85.75 85 GLN A C 1
ATOM 675 O O . GLN A 1 85 ? -5.952 -2.507 23.924 1.00 85.75 85 GLN A O 1
ATOM 680 N N . GLU A 1 86 ? -6.037 -1.457 21.948 1.00 83.75 86 GLU A N 1
ATOM 681 C CA . GLU A 1 86 ? -5.767 -0.114 22.480 1.00 83.75 86 GLU A CA 1
ATOM 682 C C . GLU A 1 86 ? -6.845 0.340 23.473 1.00 83.75 86 GLU A C 1
ATOM 684 O O . GLU A 1 86 ? -6.533 0.882 24.537 1.00 83.75 86 GLU A O 1
ATOM 689 N N . ASN A 1 87 ? -8.118 0.067 23.174 1.00 81.31 87 ASN A N 1
ATOM 690 C CA . ASN A 1 87 ? -9.222 0.395 24.074 1.00 81.31 87 ASN A CA 1
ATOM 691 C C . ASN A 1 87 ? -9.171 -0.435 25.374 1.00 81.31 87 ASN A C 1
ATOM 693 O O . ASN A 1 87 ? -9.377 0.097 26.463 1.00 81.31 87 ASN A O 1
ATOM 697 N N . ALA A 1 88 ? -8.824 -1.724 25.286 1.00 76.50 88 ALA A N 1
ATOM 698 C CA . ALA A 1 88 ? -8.659 -2.581 26.461 1.00 76.50 88 ALA A CA 1
ATOM 699 C C . ALA A 1 88 ? -7.509 -2.119 27.376 1.00 76.50 88 ALA A C 1
ATOM 701 O O . ALA A 1 88 ? -7.650 -2.138 28.598 1.00 76.50 88 ALA A O 1
ATOM 702 N N . LEU A 1 89 ? -6.393 -1.659 26.799 1.00 69.44 89 LEU A N 1
ATOM 703 C CA . LEU A 1 89 ? -5.259 -1.112 27.555 1.00 69.44 89 LEU A CA 1
ATOM 704 C C . LEU A 1 89 ? -5.593 0.237 28.209 1.00 69.44 89 LEU A C 1
ATOM 706 O O . LEU A 1 89 ? -5.151 0.506 29.324 1.00 69.44 89 LEU A O 1
ATOM 710 N N . SER A 1 90 ? -6.420 1.057 27.556 1.00 61.91 90 SER A N 1
ATOM 711 C CA . SER A 1 90 ? -6.841 2.372 28.061 1.00 61.91 90 SER A CA 1
ATOM 712 C C . SER A 1 90 ? -7.743 2.293 29.303 1.00 61.91 90 SER A C 1
ATOM 714 O O . SER A 1 90 ? -7.783 3.231 30.092 1.00 61.91 90 SER A O 1
ATOM 716 N N . LEU A 1 91 ? -8.445 1.172 29.506 1.00 58.97 91 LEU A N 1
ATOM 717 C CA . LEU A 1 91 ? -9.315 0.928 30.667 1.00 58.97 91 LEU A CA 1
ATOM 718 C C . LEU A 1 91 ? -8.584 0.310 31.872 1.00 58.97 91 LEU A C 1
ATOM 720 O O . LEU A 1 91 ? -9.181 0.159 32.935 1.00 58.97 91 LEU A O 1
ATOM 724 N N . SER A 1 92 ? -7.306 -0.050 31.724 1.00 56.06 92 SER A N 1
ATOM 725 C CA . SER A 1 92 ? -6.492 -0.666 32.783 1.00 56.06 92 SER A CA 1
ATOM 726 C C . SER A 1 92 ? -5.666 0.351 33.593 1.00 56.06 92 SER A C 1
ATOM 728 O O . SER A 1 92 ? -4.785 -0.053 34.353 1.00 56.06 92 SER A O 1
ATOM 730 N N . GLY A 1 93 ? -5.914 1.655 33.424 1.00 49.09 93 GLY A N 1
ATOM 731 C CA . GLY A 1 93 ? -5.311 2.723 34.224 1.00 49.09 93 GLY A CA 1
ATOM 732 C C . GLY A 1 93 ? -6.180 3.073 35.433 1.00 49.09 93 GLY A C 1
ATOM 733 O O . GLY A 1 93 ? -7.295 3.558 35.265 1.00 49.09 93 GLY A O 1
ATOM 734 N N . ASP A 1 94 ? -5.650 2.803 36.626 1.00 51.00 94 ASP A N 1
ATOM 735 C CA . ASP A 1 94 ? -6.171 3.087 37.970 1.00 51.00 94 ASP A CA 1
ATOM 736 C C . ASP A 1 94 ? -7.245 4.187 38.080 1.00 51.00 94 ASP A C 1
ATOM 738 O O . ASP A 1 94 ? -6.946 5.373 37.953 1.00 51.00 94 ASP A O 1
ATOM 742 N N . ASN A 1 95 ? -8.479 3.786 38.409 1.00 50.97 95 ASN A N 1
ATOM 743 C CA . ASN A 1 95 ? -9.349 4.437 39.402 1.00 50.97 95 ASN A CA 1
ATOM 744 C C . ASN A 1 95 ? -10.619 3.589 39.622 1.00 50.97 95 ASN A C 1
ATOM 746 O O . ASN A 1 95 ? -11.393 3.396 38.680 1.00 50.97 95 ASN A O 1
ATOM 750 N N . PRO A 1 96 ? -10.889 3.084 40.841 1.00 51.62 96 PRO A N 1
ATOM 751 C CA . PRO A 1 96 ? -12.107 2.350 41.123 1.00 51.62 96 PRO A CA 1
ATOM 752 C C . PRO A 1 96 ? -13.146 3.309 41.703 1.00 51.62 96 PRO A C 1
ATOM 754 O O . PRO A 1 96 ? -13.236 3.418 42.915 1.00 51.62 96 PRO A O 1
ATOM 757 N N . GLU A 1 97 ? -13.948 3.990 40.881 1.00 43.75 97 GLU A N 1
ATOM 758 C CA . GLU A 1 97 ? -15.207 4.561 41.379 1.00 43.75 97 GLU A CA 1
ATOM 759 C C . GLU A 1 97 ? -16.242 4.833 40.266 1.00 43.75 97 GLU A C 1
ATOM 761 O O . GLU A 1 97 ? -16.109 5.725 39.437 1.00 43.75 97 GLU A O 1
ATOM 766 N N . THR A 1 98 ? -17.327 4.055 40.350 1.00 40.09 98 THR A N 1
ATOM 767 C CA . THR A 1 98 ? -18.725 4.427 40.056 1.00 40.09 98 THR A CA 1
ATOM 768 C C . THR A 1 98 ? -19.235 4.473 38.598 1.00 40.09 98 THR A C 1
ATOM 770 O O . THR A 1 98 ? -19.242 5.499 37.935 1.00 40.09 98 THR A O 1
ATOM 773 N N . ILE A 1 99 ? -19.784 3.321 38.172 1.00 51.91 99 ILE A N 1
ATOM 774 C CA . ILE A 1 99 ? -21.059 3.072 37.449 1.00 51.91 99 ILE A CA 1
ATOM 775 C C . ILE A 1 99 ? -21.544 4.135 36.433 1.00 51.91 99 ILE A C 1
ATOM 777 O O . ILE A 1 99 ? -22.033 5.184 36.834 1.00 51.91 99 ILE A O 1
ATOM 781 N N . SER A 1 100 ? -21.627 3.773 35.140 1.00 40.53 100 SER A N 1
ATOM 782 C CA . SER A 1 100 ? -22.901 3.720 34.379 1.00 40.53 100 SER A CA 1
ATOM 783 C C . SER A 1 100 ? -22.680 3.411 32.888 1.00 40.53 100 SER A C 1
ATOM 785 O O . SER A 1 100 ? -22.139 4.219 32.142 1.00 40.53 100 SER A O 1
ATOM 787 N N . GLY A 1 101 ? -23.158 2.242 32.448 1.00 40.31 101 GLY A N 1
ATOM 788 C CA . GLY A 1 101 ? -23.815 2.089 31.145 1.00 40.31 101 GLY A CA 1
ATOM 789 C C . GLY A 1 101 ? -23.048 2.459 29.873 1.00 40.31 101 GLY A C 1
ATOM 790 O O . GLY A 1 101 ? -23.639 3.071 28.990 1.00 40.31 101 GLY A O 1
ATOM 791 N N . ALA A 1 102 ? -21.792 2.049 29.711 1.00 41.00 102 ALA A N 1
ATOM 792 C CA . ALA A 1 102 ? -21.207 1.956 28.376 1.00 41.00 102 ALA A CA 1
ATOM 793 C C . ALA A 1 102 ? -21.331 0.506 27.905 1.00 41.00 102 ALA A C 1
ATOM 795 O O . ALA A 1 102 ? -20.473 -0.331 28.182 1.00 41.00 102 ALA A O 1
ATOM 796 N N . THR A 1 103 ? -22.426 0.191 27.208 1.00 49.16 103 THR A N 1
ATOM 797 C CA . THR A 1 103 ? -22.453 -0.950 26.285 1.00 49.16 103 THR A CA 1
ATOM 798 C C . THR A 1 103 ? -21.137 -0.899 25.509 1.00 49.16 103 THR A C 1
ATOM 800 O O . THR A 1 103 ? -20.873 0.160 24.929 1.00 49.16 103 THR A O 1
ATOM 803 N N . PRO A 1 104 ? -20.285 -1.946 25.500 1.00 49.41 104 PRO A N 1
ATOM 804 C CA . PRO A 1 104 ? -19.156 -1.956 24.588 1.00 49.41 104 PRO A CA 1
ATOM 805 C C . PRO A 1 104 ? -19.802 -1.825 23.225 1.00 49.41 104 PRO A C 1
ATOM 807 O O . PRO A 1 104 ? -20.566 -2.701 22.817 1.00 49.41 104 PRO A O 1
ATOM 810 N N . CYS A 1 105 ? -19.646 -0.650 22.618 1.00 44.41 105 CYS A N 1
ATOM 811 C CA . CYS A 1 105 ? -20.273 -0.336 21.361 1.00 44.41 105 CYS A CA 1
ATOM 812 C C . CYS A 1 105 ? -19.610 -1.289 20.377 1.00 44.41 105 CYS A C 1
ATOM 814 O O . CYS A 1 105 ? -18.527 -1.031 19.858 1.00 44.41 105 CYS A O 1
ATOM 816 N N . LEU A 1 106 ? -20.236 -2.452 20.200 1.00 51.28 106 LEU A N 1
ATOM 817 C CA . LEU A 1 106 ? -20.071 -3.329 19.068 1.00 51.28 106 LEU A CA 1
ATOM 818 C C . LEU A 1 106 ? -20.615 -2.513 17.913 1.00 51.28 106 LEU A C 1
ATOM 820 O O . LEU A 1 106 ? -21.720 -2.761 17.453 1.00 51.28 106 LEU A O 1
ATOM 824 N N . ILE A 1 107 ? -19.893 -1.464 17.518 1.00 49.84 107 ILE A N 1
ATOM 825 C CA . ILE A 1 107 ? -20.171 -0.782 16.279 1.00 49.84 107 ILE A CA 1
ATOM 826 C C . ILE A 1 107 ? -19.887 -1.883 15.263 1.00 49.84 107 ILE A C 1
ATOM 828 O O . ILE A 1 107 ? -18.721 -2.275 15.108 1.00 49.84 107 ILE A O 1
ATOM 832 N N . PRO A 1 108 ? -20.898 -2.436 14.575 1.00 48.62 108 PRO A N 1
ATOM 833 C CA . PRO A 1 108 ? -20.634 -3.188 13.378 1.00 48.62 108 PRO A CA 1
ATOM 834 C C . PRO A 1 108 ? -20.297 -2.086 12.381 1.00 48.62 108 PRO A C 1
ATOM 836 O O . PRO A 1 108 ? -21.134 -1.660 11.594 1.00 48.62 108 PRO A O 1
ATOM 839 N N . VAL A 1 109 ? -19.090 -1.518 12.490 1.00 53.44 109 VAL A N 1
ATOM 840 C CA . VAL A 1 109 ? -18.575 -0.706 11.408 1.00 53.44 109 VAL A CA 1
ATOM 841 C C . VAL A 1 109 ? -18.462 -1.727 10.292 1.00 53.44 109 VAL A C 1
ATOM 843 O O . VAL A 1 109 ? -17.590 -2.615 10.320 1.00 53.44 109 VAL A O 1
ATOM 846 N N . GLU A 1 110 ? -19.398 -1.648 9.354 1.00 57.59 110 GLU A N 1
ATOM 847 C CA . GLU A 1 110 ? -19.195 -2.030 7.966 1.00 57.59 110 GLU A CA 1
ATOM 848 C C . GLU A 1 110 ? -17.997 -1.202 7.490 1.00 57.59 110 GLU A C 1
ATOM 850 O O . GLU A 1 110 ? -18.101 -0.116 6.930 1.00 57.59 110 GLU A O 1
ATOM 855 N N . GLY A 1 111 ? -16.823 -1.626 7.954 1.00 61.88 111 GLY A N 1
ATOM 856 C CA . GLY A 1 111 ? -15.635 -0.807 8.020 1.00 61.88 111 GLY A CA 1
ATOM 857 C C . GLY A 1 111 ? -15.011 -0.836 6.660 1.00 61.88 111 GLY A C 1
ATOM 858 O O . GLY A 1 111 ? -14.370 -1.810 6.281 1.00 61.88 111 GLY A O 1
ATOM 859 N N . GLN A 1 112 ? -15.226 0.224 5.902 1.00 74.75 112 GLN A N 1
ATOM 860 C CA . GLN A 1 112 ? -14.451 0.423 4.705 1.00 74.75 112 GLN A CA 1
ATOM 861 C C . GLN A 1 112 ? -13.088 0.984 5.111 1.00 74.75 112 GLN A C 1
ATOM 863 O O . GLN A 1 112 ? -12.993 1.960 5.851 1.00 74.75 112 GLN A O 1
ATOM 868 N N . VAL A 1 113 ? -12.021 0.334 4.649 1.00 85.25 113 VAL A N 1
ATOM 869 C CA . VAL A 1 113 ? -10.659 0.848 4.809 1.00 85.25 113 VAL A CA 1
ATOM 870 C C . VAL A 1 113 ? -10.414 1.882 3.716 1.00 85.25 113 VAL A C 1
ATOM 872 O O . VAL A 1 113 ? -10.542 1.587 2.519 1.00 85.25 113 VAL A O 1
ATOM 875 N N . TYR A 1 114 ? -10.050 3.089 4.136 1.00 88.62 114 TYR A N 1
ATOM 876 C CA . TYR A 1 114 ? -9.653 4.183 3.259 1.00 88.62 114 TYR A CA 1
ATOM 877 C C . TYR A 1 114 ? -8.142 4.364 3.359 1.00 88.62 114 TYR A C 1
ATOM 879 O O . TYR A 1 114 ? -7.594 4.418 4.458 1.00 88.62 114 TYR A O 1
ATOM 887 N N . ILE A 1 115 ? -7.470 4.431 2.211 1.00 87.94 115 ILE A N 1
ATOM 888 C CA . ILE A 1 115 ? -6.035 4.700 2.153 1.00 87.94 115 ILE A CA 1
ATOM 889 C C . ILE A 1 115 ? -5.881 6.201 1.952 1.00 87.94 115 ILE A C 1
ATOM 891 O O . ILE A 1 115 ? -6.382 6.753 0.974 1.00 87.94 115 ILE A O 1
ATOM 895 N N . ALA A 1 116 ? -5.234 6.871 2.899 1.00 85.56 116 ALA A N 1
ATOM 896 C CA . ALA A 1 116 ? -5.066 8.312 2.830 1.00 85.56 116 ALA A CA 1
ATOM 897 C C . ALA A 1 116 ? -4.231 8.701 1.599 1.00 85.56 116 ALA A C 1
ATOM 899 O O . ALA A 1 116 ? -3.163 8.138 1.358 1.00 85.56 116 ALA A O 1
ATOM 900 N N . ALA A 1 117 ? -4.736 9.672 0.834 1.00 85.69 117 ALA A N 1
ATOM 901 C CA . ALA A 1 117 ? -4.090 10.244 -0.348 1.00 85.69 117 ALA A CA 1
ATOM 902 C C . ALA A 1 117 ? -3.721 9.241 -1.466 1.00 85.69 117 ALA A C 1
ATOM 904 O O . ALA A 1 117 ? -2.980 9.606 -2.373 1.00 85.69 117 ALA A O 1
ATOM 905 N N . ASP A 1 118 ? -4.229 8.003 -1.414 1.00 89.50 118 ASP A N 1
ATOM 906 C CA . ASP A 1 118 ? -3.950 6.935 -2.382 1.00 89.50 118 ASP A CA 1
ATOM 907 C C . ASP A 1 118 ? -2.449 6.731 -2.668 1.00 89.50 118 ASP A C 1
ATOM 909 O O . ASP A 1 118 ? -2.054 6.459 -3.804 1.00 89.50 118 ASP A O 1
ATOM 913 N N . HIS A 1 119 ? -1.602 6.866 -1.641 1.00 89.00 119 HIS A N 1
ATOM 914 C CA . HIS A 1 119 ? -0.153 6.703 -1.762 1.00 89.00 119 HIS A CA 1
ATOM 915 C C . HIS A 1 119 ? 0.338 5.367 -1.202 1.00 89.00 119 HIS A C 1
ATOM 917 O O . HIS A 1 119 ? -0.053 4.931 -0.119 1.00 89.00 119 HIS A O 1
ATOM 923 N N . LEU A 1 120 ? 1.257 4.754 -1.940 1.00 88.25 120 LEU A N 1
ATOM 924 C CA . LEU A 1 120 ? 2.166 3.718 -1.477 1.00 88.25 120 LEU A CA 1
ATOM 925 C C . LEU A 1 120 ? 3.551 4.349 -1.311 1.00 88.25 120 LEU A C 1
ATOM 927 O O . LEU A 1 120 ? 3.977 5.131 -2.157 1.00 88.25 120 LEU A O 1
ATOM 931 N N . TYR A 1 121 ? 4.270 4.001 -0.249 1.00 88.19 121 TYR A N 1
ATOM 932 C CA . TYR A 1 121 ? 5.641 4.466 -0.051 1.00 88.19 121 TYR A CA 1
ATOM 933 C C . TYR A 1 121 ? 6.619 3.366 -0.427 1.00 88.19 121 TYR A C 1
ATOM 935 O O . TYR A 1 121 ? 6.553 2.245 0.085 1.00 88.19 121 TYR A O 1
ATOM 943 N N . LYS A 1 122 ? 7.526 3.682 -1.350 1.00 84.19 122 LYS A N 1
ATOM 944 C CA . LYS A 1 122 ? 8.559 2.745 -1.775 1.00 84.19 122 LYS A CA 1
ATOM 945 C C . LYS A 1 122 ? 9.767 2.855 -0.850 1.00 84.19 122 LYS A C 1
ATOM 947 O O . LYS A 1 122 ? 10.484 3.852 -0.873 1.00 84.19 122 LYS A O 1
ATOM 952 N N . HIS A 1 123 ? 10.046 1.785 -0.113 1.00 81.62 123 HIS A N 1
ATOM 953 C CA . HIS A 1 123 ? 11.250 1.672 0.707 1.00 81.62 123 HIS A CA 1
ATOM 954 C C . HIS A 1 123 ? 12.296 0.803 0.003 1.00 81.62 123 HIS A C 1
ATOM 956 O O . HIS A 1 123 ? 12.034 -0.351 -0.336 1.00 81.62 123 HIS A O 1
ATOM 962 N N . ASN A 1 124 ? 13.498 1.346 -0.203 1.00 73.75 124 ASN A N 1
ATOM 963 C CA . ASN A 1 124 ? 14.645 0.580 -0.689 1.00 73.75 124 ASN A CA 1
ATOM 964 C C . ASN A 1 124 ? 15.398 0.018 0.522 1.00 73.75 124 ASN A C 1
ATOM 966 O O . ASN A 1 124 ? 16.306 0.661 1.042 1.00 73.75 124 ASN A O 1
ATOM 970 N N . LEU A 1 125 ? 14.985 -1.156 0.997 1.00 70.88 125 LEU A N 1
ATOM 971 C CA . LEU A 1 125 ? 15.633 -1.817 2.128 1.00 70.88 125 LEU A CA 1
ATOM 972 C C . LEU A 1 125 ? 16.836 -2.633 1.644 1.00 70.88 125 LEU A C 1
ATOM 974 O O . LEU A 1 125 ? 16.713 -3.454 0.736 1.00 70.88 125 LEU A O 1
ATOM 978 N N . MET A 1 126 ? 17.992 -2.419 2.270 1.00 70.31 126 MET A N 1
ATOM 979 C CA . MET A 1 126 ? 19.185 -3.246 2.096 1.00 70.31 126 MET A CA 1
ATOM 980 C C . MET A 1 126 ? 19.442 -3.997 3.401 1.00 70.31 126 MET A C 1
ATOM 982 O O . MET A 1 126 ? 19.714 -3.381 4.426 1.00 70.31 126 MET A O 1
ATOM 986 N N . HIS A 1 127 ? 19.360 -5.326 3.361 1.00 67.75 127 HIS A N 1
ATOM 987 C CA . HIS A 1 127 ? 19.717 -6.172 4.497 1.00 67.75 127 HIS A CA 1
ATOM 988 C C . HIS A 1 127 ? 21.192 -6.563 4.365 1.00 67.75 127 HIS A C 1
ATOM 990 O O . HIS A 1 127 ? 21.560 -7.268 3.425 1.00 67.75 127 HIS A O 1
ATOM 996 N N . LEU A 1 128 ? 22.041 -6.098 5.283 1.00 68.50 128 LEU A N 1
ATOM 997 C CA . LEU A 1 128 ? 23.428 -6.547 5.379 1.00 68.50 128 LEU A CA 1
ATOM 998 C C . LEU A 1 128 ? 23.545 -7.547 6.529 1.00 68.50 128 LEU A C 1
ATOM 1000 O O . LEU A 1 128 ? 23.314 -7.196 7.682 1.00 68.50 128 LEU A O 1
ATOM 1004 N N . ASN A 1 129 ? 23.908 -8.790 6.218 1.00 66.62 129 ASN A N 1
ATOM 1005 C CA . ASN A 1 129 ? 24.269 -9.756 7.250 1.00 66.62 129 ASN A CA 1
ATOM 1006 C C . ASN A 1 129 ? 25.605 -9.313 7.861 1.00 66.62 129 ASN A C 1
ATOM 1008 O O . ASN A 1 129 ? 26.570 -9.117 7.120 1.00 66.62 129 ASN A O 1
ATOM 1012 N N . TYR A 1 130 ? 25.660 -9.132 9.182 1.00 63.41 130 TYR A N 1
ATOM 1013 C CA . TYR A 1 130 ? 26.888 -8.755 9.884 1.00 63.41 130 TYR A CA 1
ATOM 1014 C C . TYR A 1 130 ? 28.027 -9.724 9.534 1.00 63.41 130 TYR A C 1
ATOM 1016 O O . TYR A 1 130 ? 27.956 -10.913 9.839 1.00 63.41 130 TYR A O 1
ATOM 1024 N N . THR A 1 131 ? 29.087 -9.214 8.908 1.00 62.59 131 THR A N 1
ATOM 1025 C CA . THR A 1 131 ? 30.352 -9.935 8.735 1.00 62.59 131 THR A CA 1
ATOM 1026 C C . THR A 1 131 ? 31.325 -9.452 9.803 1.00 62.59 131 THR A C 1
ATOM 1028 O O . THR A 1 131 ? 31.756 -8.300 9.770 1.00 62.59 131 THR A O 1
ATOM 1031 N N . THR A 1 132 ? 31.667 -10.305 10.763 1.00 62.47 132 THR A N 1
ATOM 1032 C CA . THR A 1 132 ? 32.780 -10.065 11.691 1.00 62.47 132 THR A CA 1
ATOM 1033 C C . THR A 1 132 ? 34.100 -10.302 10.963 1.00 62.47 132 THR A C 1
ATOM 1035 O O . THR A 1 132 ? 34.325 -11.392 10.439 1.00 62.47 132 THR A O 1
ATOM 1038 N N . TYR A 1 133 ? 34.957 -9.283 10.918 1.00 63.31 133 TYR A N 1
ATOM 1039 C CA . TYR A 1 133 ? 36.350 -9.415 10.494 1.00 63.31 133 TYR A CA 1
ATOM 1040 C C . TYR A 1 133 ? 37.213 -9.659 11.733 1.00 63.31 133 TYR A C 1
ATOM 1042 O O . TYR A 1 133 ? 37.113 -8.896 12.695 1.00 63.31 133 TYR A O 1
ATOM 1050 N N . ASP A 1 134 ? 38.068 -10.680 11.699 1.00 54.12 134 ASP A N 1
ATOM 1051 C CA . ASP A 1 134 ? 39.168 -10.784 12.656 1.00 54.12 134 ASP A CA 1
ATOM 1052 C C . ASP A 1 134 ? 40.236 -9.757 12.275 1.00 54.12 134 ASP A C 1
ATOM 1054 O O . ASP A 1 134 ? 40.740 -9.736 11.148 1.00 54.12 134 ASP A O 1
ATOM 1058 N N . VAL A 1 135 ? 40.550 -8.872 13.216 1.00 60.88 135 VAL A N 1
ATOM 1059 C CA . VAL A 1 135 ? 41.669 -7.938 13.100 1.00 60.88 135 VAL A CA 1
ATOM 1060 C C . VAL A 1 135 ? 42.917 -8.694 13.549 1.00 60.88 135 VAL A C 1
ATOM 1062 O O . VAL A 1 135 ? 43.062 -8.983 14.737 1.00 60.88 135 VAL A O 1
ATOM 1065 N N . CYS A 1 136 ? 43.769 -9.061 12.592 1.00 59.56 136 CYS A N 1
ATOM 1066 C CA . CYS A 1 136 ? 45.110 -9.590 12.853 1.00 59.56 136 CYS A CA 1
ATOM 1067 C C . CYS A 1 136 ? 46.073 -8.482 13.291 1.00 59.56 136 CYS A C 1
ATOM 1069 O O . CYS A 1 136 ? 45.993 -7.372 12.713 1.00 59.56 136 CYS A O 1
#

Foldseek 3Di:
DDPVVVVVVVVVVVCVVVPVDPDDPDDPLPDPPDPPCPDDDGPDQPDWDQQVVVCVVCVVDPVSVCVVVVVQVVVVVVVVVVVVVVVVVVVPDDDDDDDDDDPVPPPVPPPGDDDPPRIDGDDPDDDDDDDDDDDD

Sequence (136 aa):
MDSIERCEARIHCIWNLNISSPLGTDIEEGVAITPDAHFHIGKSQNSPENILMFLHKHSEDPAIKDFLPKLKCFLLPKIKEILIQENALSLSGDNPETISGATPCLIPVEGQVYIAADHLYKHNLMHLNYTTYDVC

pLDDT: mean 70.55, std 17.54, range [39.91, 94.81]